Protein AF-A0A6C8GTR0-F1 (afdb_monomer_lite)

Secondary structure (DSSP, 8-state):
-HHHHHHHHHS--S--------HHHHHHH-SEEEEE-GGG-EEEEES-HHHHHHHHHHHH-GGGGS-----PPP---

pLDDT: mean 80.17, std 11.3, range [54.12, 91.38]

InterPro domains:
  IPR022374 Energy-dependent translational throttle protein EttA [PTHR43858] (1-76)
  IPR027417 P-loop containing nucleoside triphosphate hydrolase [G3DSA:3.40.50.300] (1-77)
  IPR027417 P-loop containing nucleoside triphosphate hydrolase [SSF52540] (2-65)

Organism: NCBI:txid913083

Structure (mmCIF, N/CA/C/O backbone):
data_AF-A0A6C8GTR0-F1
#
_entry.id   AF-A0A6C8GTR0-F1
#
loop_
_atom_site.group_PDB
_atom_site.id
_atom_site.type_symbol
_atom_site.label_atom_id
_atom_site.label_alt_id
_atom_site.label_comp_id
_atom_site.label_asym_id
_atom_site.label_entity_id
_atom_site.label_seq_id
_atom_site.pdbx_PDB_ins_code
_atom_site.Cartn_x
_atom_site.Cartn_y
_atom_site.Cartn_z
_atom_site.occupancy
_atom_site.B_iso_or_equiv
_atom_site.auth_seq_id
_atom_site.auth_comp_id
_atom_site.auth_asym_id
_atom_site.auth_atom_id
_atom_site.pdbx_PDB_model_num
ATOM 1 N N . THR A 1 1 ? 20.800 1.176 -4.564 1.00 65.44 1 THR A N 1
ATOM 2 C CA . THR A 1 1 ? 20.325 -0.206 -4.336 1.00 65.44 1 THR A CA 1
ATOM 3 C C . THR A 1 1 ? 18.805 -0.278 -4.279 1.00 65.44 1 THR A C 1
ATOM 5 O O . THR A 1 1 ? 18.256 -1.110 -4.979 1.00 65.44 1 THR A O 1
ATOM 8 N N . LEU A 1 2 ? 18.112 0.628 -3.576 1.00 71.81 2 LEU A N 1
ATOM 9 C CA . LEU A 1 2 ? 16.637 0.641 -3.470 1.00 71.81 2 LEU A CA 1
ATOM 10 C C . LEU A 1 2 ? 15.898 0.801 -4.819 1.00 71.81 2 LEU A C 1
ATOM 12 O O . LEU A 1 2 ? 14.990 0.037 -5.116 1.00 71.81 2 LEU A O 1
ATOM 16 N N . ARG A 1 3 ? 16.396 1.671 -5.709 1.00 77.44 3 A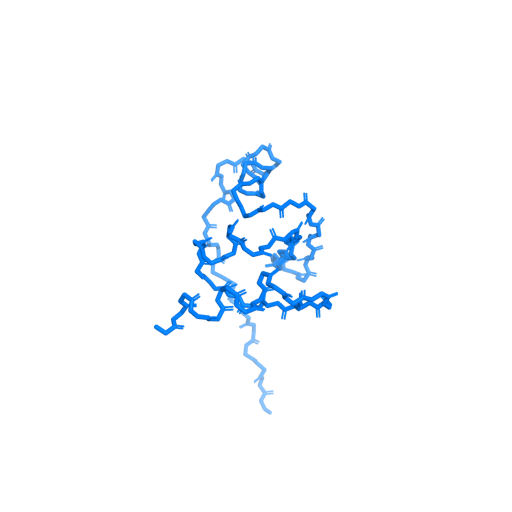RG A N 1
ATOM 17 C CA . ARG A 1 3 ? 15.852 1.833 -7.074 1.00 77.44 3 ARG A CA 1
ATOM 18 C C . ARG A 1 3 ? 15.858 0.559 -7.926 1.00 77.44 3 ARG A C 1
ATOM 20 O O . ARG A 1 3 ? 14.995 0.393 -8.775 1.00 77.44 3 ARG A O 1
ATOM 27 N N . ALA A 1 4 ? 16.844 -0.320 -7.736 1.00 81.44 4 ALA A N 1
ATOM 28 C CA . ALA A 1 4 ? 16.903 -1.567 -8.497 1.00 81.44 4 ALA A CA 1
ATOM 29 C C . ALA A 1 4 ? 15.788 -2.529 -8.061 1.00 81.44 4 ALA A C 1
ATOM 31 O O . ALA A 1 4 ? 15.220 -3.222 -8.895 1.00 81.44 4 ALA A O 1
ATOM 32 N N . LEU A 1 5 ? 15.450 -2.520 -6.767 1.00 80.38 5 LEU A N 1
ATOM 33 C CA . LEU A 1 5 ? 14.335 -3.290 -6.226 1.00 80.38 5 LEU A CA 1
ATOM 34 C C . LEU A 1 5 ? 12.986 -2.721 -6.685 1.00 80.38 5 LEU A C 1
ATOM 36 O O . LEU A 1 5 ? 12.121 -3.493 -7.074 1.00 80.38 5 LEU A O 1
ATOM 40 N N . GLU A 1 6 ? 12.823 -1.393 -6.689 1.00 84.12 6 GLU A N 1
ATOM 41 C CA . GLU A 1 6 ? 11.619 -0.733 -7.226 1.00 84.12 6 GLU A CA 1
ATOM 42 C C . GLU A 1 6 ? 11.350 -1.151 -8.677 1.00 84.12 6 GLU A C 1
ATOM 44 O O . GLU A 1 6 ? 10.259 -1.619 -8.990 1.00 84.12 6 GLU A O 1
ATOM 49 N N . ASN A 1 7 ? 12.359 -1.048 -9.547 1.00 85.06 7 ASN A N 1
ATOM 50 C CA . ASN A 1 7 ? 12.210 -1.407 -10.957 1.00 85.06 7 ASN A CA 1
ATOM 51 C C . ASN A 1 7 ? 11.909 -2.900 -11.142 1.00 85.06 7 ASN A C 1
ATOM 53 O O . ASN A 1 7 ? 11.033 -3.255 -11.924 1.00 85.06 7 ASN A O 1
ATOM 57 N N . ALA A 1 8 ? 12.588 -3.772 -10.391 1.00 86.25 8 ALA A N 1
ATOM 58 C CA . ALA A 1 8 ? 12.341 -5.210 -10.457 1.00 86.25 8 ALA A CA 1
ATOM 59 C C . ALA A 1 8 ? 10.913 -5.578 -10.021 1.00 86.25 8 ALA A C 1
ATOM 61 O O . ALA A 1 8 ? 10.320 -6.486 -10.594 1.00 86.25 8 ALA A O 1
ATOM 62 N N . LEU A 1 9 ? 10.356 -4.879 -9.025 1.00 86.56 9 LEU A N 1
ATOM 63 C CA . LEU A 1 9 ? 8.980 -5.095 -8.573 1.00 86.56 9 LEU A CA 1
ATOM 64 C C . LEU A 1 9 ? 7.946 -4.552 -9.564 1.00 86.56 9 LEU A C 1
ATOM 66 O O . LEU A 1 9 ? 6.902 -5.170 -9.725 1.00 86.56 9 LEU A O 1
ATOM 70 N N . LEU A 1 10 ? 8.237 -3.445 -10.252 1.00 86.12 10 LEU A N 1
ATOM 71 C CA . LEU A 1 10 ? 7.363 -2.904 -11.299 1.00 86.12 10 LEU A CA 1
ATOM 72 C C . LEU A 1 10 ? 7.294 -3.806 -12.538 1.00 86.12 10 LE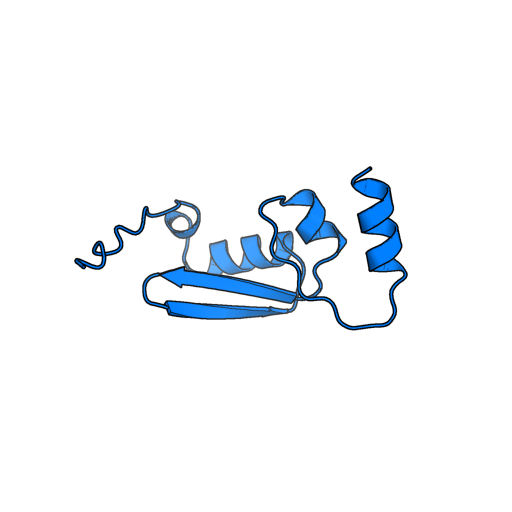U A C 1
ATOM 74 O O . LEU A 1 10 ? 6.248 -3.900 -13.173 1.00 86.12 10 LEU A O 1
ATOM 78 N N . GLU A 1 11 ? 8.395 -4.471 -12.884 1.00 89.38 11 GLU A N 1
ATOM 79 C CA . GLU A 1 11 ? 8.452 -5.408 -14.013 1.00 89.38 11 GLU A CA 1
ATOM 80 C C . GLU A 1 11 ? 7.943 -6.814 -13.657 1.00 89.38 11 GLU A C 1
ATOM 82 O O . GLU A 1 11 ? 7.774 -7.655 -14.541 1.00 89.38 11 GLU A O 1
ATOM 87 N N . PHE A 1 12 ? 7.699 -7.098 -12.374 1.00 89.94 12 PHE A N 1
ATOM 88 C CA . PHE A 1 12 ? 7.275 -8.414 -11.917 1.00 89.94 12 PHE A CA 1
ATOM 89 C C . PHE A 1 12 ? 5.777 -8.642 -12.195 1.00 89.94 12 PHE A C 1
ATOM 91 O O . PHE A 1 12 ? 4.938 -7.969 -11.602 1.00 89.94 12 PHE A O 1
ATOM 98 N N . PRO A 1 13 ? 5.397 -9.633 -13.026 1.00 88.75 13 PRO A N 1
ATOM 99 C CA . PRO A 1 13 ? 3.997 -9.868 -13.394 1.00 88.75 13 PRO A CA 1
ATOM 100 C C . PRO A 1 13 ? 3.201 -10.661 -12.339 1.00 88.75 13 PRO A C 1
ATOM 102 O O . PRO A 1 13 ? 2.081 -11.092 -12.608 1.00 88.75 13 PRO A O 1
ATOM 105 N N . GLY A 1 14 ? 3.786 -10.932 -11.171 1.00 89.94 14 GLY A N 1
ATOM 106 C CA . GLY A 1 14 ? 3.135 -11.676 -10.096 1.00 89.94 14 GLY A CA 1
ATOM 107 C C . GLY A 1 14 ? 2.520 -10.775 -9.027 1.00 89.94 14 GLY A C 1
ATOM 108 O O . GLY A 1 14 ? 2.541 -9.551 -9.106 1.00 89.94 14 GLY A O 1
ATOM 109 N N . CYS A 1 15 ? 1.993 -11.401 -7.978 1.00 88.19 15 CYS A N 1
ATOM 110 C CA . CYS A 1 15 ? 1.510 -10.688 -6.802 1.00 88.19 15 CYS A CA 1
ATOM 111 C C . CYS A 1 15 ? 2.640 -10.536 -5.780 1.00 88.19 15 CYS A C 1
ATOM 113 O O . CYS A 1 15 ? 3.333 -11.506 -5.468 1.00 88.19 15 CYS A O 1
ATOM 115 N N . ALA A 1 16 ? 2.791 -9.338 -5.220 1.00 87.56 16 ALA A N 1
ATOM 116 C CA . ALA A 1 16 ? 3.719 -9.065 -4.132 1.00 87.56 16 ALA A CA 1
ATOM 117 C C . ALA A 1 16 ? 2.979 -8.387 -2.976 1.00 87.56 16 ALA A C 1
ATOM 119 O O . ALA A 1 16 ? 2.201 -7.460 -3.183 1.00 87.56 16 ALA A O 1
ATOM 120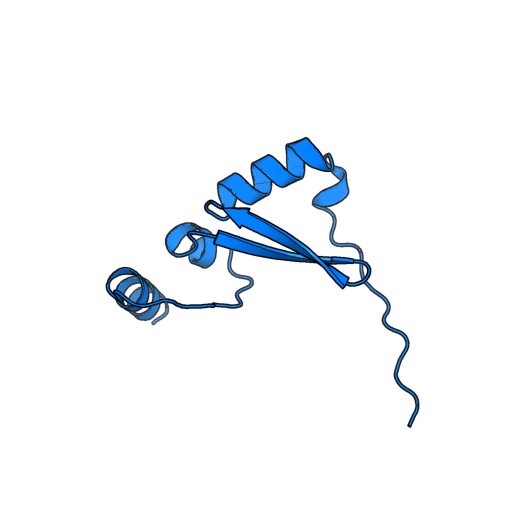 N N . MET A 1 17 ? 3.244 -8.843 -1.752 1.00 89.31 17 MET A N 1
ATOM 121 C CA . MET A 1 17 ? 2.850 -8.148 -0.529 1.00 89.31 17 MET A CA 1
ATOM 122 C C . MET A 1 17 ? 4.113 -7.605 0.124 1.00 89.31 17 MET A C 1
ATOM 124 O O . MET A 1 17 ? 5.031 -8.371 0.422 1.00 89.31 17 MET A O 1
ATOM 128 N N . VAL A 1 18 ? 4.172 -6.290 0.332 1.00 88.75 18 VAL A N 1
ATOM 129 C CA . VAL A 1 18 ? 5.361 -5.626 0.870 1.00 88.75 18 VAL A CA 1
ATOM 130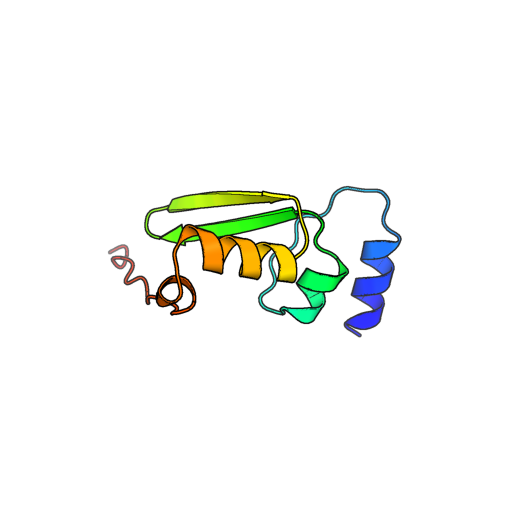 C C . VAL A 1 18 ? 4.985 -4.790 2.082 1.00 88.75 18 VAL A C 1
ATOM 132 O O . VAL A 1 18 ? 4.082 -3.963 2.023 1.00 88.75 18 VAL A O 1
ATOM 135 N N . ILE A 1 19 ? 5.707 -4.999 3.183 1.00 89.88 19 ILE A N 1
ATOM 136 C CA . ILE A 1 19 ? 5.595 -4.185 4.393 1.00 89.88 19 ILE A CA 1
ATOM 137 C C . ILE A 1 19 ? 6.731 -3.165 4.351 1.00 89.88 19 ILE A C 1
ATOM 139 O O . ILE A 1 19 ? 7.904 -3.538 4.382 1.00 89.88 19 ILE A O 1
ATOM 143 N N . SER A 1 20 ? 6.389 -1.881 4.262 1.00 87.12 20 SER A N 1
ATOM 144 C CA . SER A 1 20 ? 7.360 -0.786 4.256 1.00 87.12 20 SER A CA 1
ATOM 145 C C . SER A 1 20 ? 6.844 0.407 5.054 1.00 87.12 20 SER A C 1
ATOM 147 O O . SER A 1 20 ? 5.641 0.625 5.162 1.00 87.12 20 SER A O 1
ATOM 149 N N . HIS A 1 21 ? 7.775 1.187 5.600 1.00 86.19 21 HIS A N 1
ATOM 150 C CA . HIS A 1 21 ? 7.498 2.483 6.224 1.00 86.19 21 HIS A CA 1
ATOM 151 C C . HIS A 1 21 ? 7.941 3.666 5.344 1.00 86.19 21 HIS A C 1
ATOM 153 O O . HIS A 1 21 ? 7.767 4.819 5.738 1.00 86.19 21 HIS A O 1
ATOM 159 N N . ASP A 1 22 ? 8.525 3.404 4.169 1.00 88.44 22 ASP A N 1
ATOM 160 C CA . ASP A 1 22 ? 8.934 4.446 3.226 1.00 88.44 22 ASP A CA 1
ATOM 161 C C . ASP A 1 22 ? 7.763 4.831 2.314 1.00 88.44 22 ASP A C 1
ATOM 163 O O . ASP A 1 22 ? 7.315 4.045 1.476 1.00 88.44 22 ASP A O 1
ATOM 167 N N . ARG A 1 23 ? 7.287 6.066 2.483 1.00 85.44 23 ARG A N 1
ATOM 168 C CA . ARG A 1 23 ? 6.154 6.623 1.735 1.00 85.44 23 ARG A CA 1
ATOM 169 C C . ARG A 1 23 ? 6.434 6.678 0.237 1.00 85.44 23 ARG A C 1
ATOM 171 O O . ARG A 1 23 ? 5.556 6.339 -0.541 1.00 85.44 23 ARG A O 1
ATOM 178 N N . TRP A 1 24 ? 7.648 7.056 -0.169 1.00 86.62 24 TRP A N 1
ATOM 179 C CA . TRP A 1 24 ? 8.004 7.193 -1.586 1.00 86.62 24 TRP A CA 1
ATOM 180 C C . TRP A 1 24 ? 8.056 5.845 -2.295 1.00 86.62 24 TRP A C 1
ATOM 182 O O . TRP A 1 24 ? 7.719 5.747 -3.471 1.00 86.62 24 TRP A O 1
ATOM 192 N N . PHE A 1 25 ? 8.482 4.810 -1.575 1.00 87.12 25 PHE A N 1
ATOM 193 C CA . PHE A 1 25 ? 8.485 3.449 -2.085 1.00 87.12 25 PHE A CA 1
ATOM 194 C C . PHE A 1 25 ? 7.052 2.938 -2.268 1.00 87.12 25 PHE A C 1
ATOM 196 O O . PHE A 1 25 ? 6.703 2.480 -3.353 1.00 87.12 25 PHE A O 1
ATOM 203 N N . LEU A 1 26 ? 6.208 3.074 -1.237 1.00 87.69 26 LEU A N 1
ATOM 204 C CA . LEU A 1 26 ? 4.806 2.655 -1.302 1.00 87.69 26 LEU A CA 1
ATOM 205 C C . LEU A 1 26 ? 4.038 3.403 -2.391 1.00 87.69 26 LEU A C 1
ATOM 207 O O . LEU A 1 26 ? 3.324 2.774 -3.156 1.00 87.69 26 LEU A O 1
ATOM 211 N N . ASP A 1 27 ? 4.232 4.711 -2.524 1.00 88.44 27 ASP A N 1
ATOM 212 C CA . ASP A 1 27 ? 3.540 5.513 -3.538 1.00 88.44 27 ASP A CA 1
ATOM 213 C C . ASP A 1 27 ? 3.859 5.074 -4.978 1.00 88.44 27 ASP A C 1
ATOM 215 O O . ASP A 1 27 ? 3.029 5.198 -5.872 1.00 88.44 27 ASP A O 1
ATOM 219 N N . ARG A 1 28 ? 5.052 4.507 -5.205 1.00 86.44 28 ARG A N 1
ATOM 220 C CA . ARG A 1 28 ? 5.491 4.038 -6.527 1.00 86.44 28 ARG A CA 1
ATOM 221 C C . ARG A 1 28 ? 5.022 2.637 -6.888 1.00 86.44 28 ARG A C 1
ATOM 223 O O . ARG A 1 28 ? 4.797 2.382 -8.066 1.00 86.44 28 ARG A O 1
ATOM 230 N N . ILE A 1 29 ? 4.972 1.721 -5.919 1.00 88.00 29 ILE A N 1
ATOM 231 C CA . ILE A 1 29 ? 4.717 0.297 -6.191 1.00 88.00 29 ILE A CA 1
ATOM 232 C C . ILE A 1 29 ? 3.349 -0.188 -5.707 1.00 88.00 29 ILE A C 1
ATOM 234 O O . ILE A 1 29 ? 2.878 -1.226 -6.168 1.00 88.00 29 ILE A O 1
ATOM 238 N N . ALA A 1 30 ? 2.725 0.502 -4.749 1.00 88.75 30 ALA A N 1
ATOM 239 C CA . ALA A 1 30 ? 1.489 0.034 -4.146 1.00 88.75 30 ALA A CA 1
ATOM 240 C C . ALA A 1 30 ? 0.308 0.316 -5.072 1.00 88.75 30 ALA A C 1
ATOM 242 O O . ALA A 1 30 ? 0.031 1.456 -5.436 1.00 88.75 30 ALA A O 1
ATOM 243 N N . THR A 1 31 ? -0.409 -0.749 -5.409 1.00 88.31 31 THR A N 1
ATOM 244 C CA . THR A 1 31 ? -1.732 -0.685 -6.042 1.00 88.31 31 THR A CA 1
ATOM 245 C C . THR A 1 31 ? -2.853 -0.802 -5.014 1.00 88.31 31 THR A C 1
ATOM 247 O O . THR A 1 31 ? -3.983 -0.416 -5.287 1.00 88.31 31 THR A O 1
ATOM 250 N N . HIS A 1 32 ? -2.541 -1.360 -3.843 1.00 90.81 32 HIS A N 1
ATOM 251 C CA . HIS A 1 32 ? -3.456 -1.541 -2.728 1.00 90.81 32 HIS A CA 1
ATOM 252 C C . HIS A 1 32 ? -2.713 -1.299 -1.416 1.00 90.81 32 HIS A C 1
ATOM 254 O O . HIS A 1 32 ? -1.539 -1.661 -1.276 1.00 90.81 32 HIS A O 1
ATOM 260 N N . ILE A 1 33 ? -3.420 -0.747 -0.437 1.00 91.38 33 ILE A N 1
ATOM 261 C CA . ILE A 1 33 ? -2.927 -0.494 0.911 1.00 91.38 33 ILE A CA 1
ATOM 262 C C . ILE A 1 33 ? -3.719 -1.346 1.900 1.00 91.38 33 ILE A C 1
ATOM 264 O O . ILE A 1 33 ? -4.947 -1.321 1.936 1.00 91.38 33 ILE A O 1
ATOM 268 N N . LEU A 1 34 ? -2.988 -2.092 2.725 1.00 89.94 34 LEU A N 1
ATOM 269 C CA . LEU A 1 34 ? -3.510 -2.709 3.940 1.00 89.94 34 LEU A CA 1
ATOM 270 C C . LEU A 1 34 ? -3.042 -1.873 5.130 1.00 89.94 34 LEU A C 1
ATOM 272 O O . LEU A 1 34 ? -1.865 -1.932 5.491 1.00 89.94 34 LEU A O 1
ATOM 276 N N . ASP A 1 35 ? -3.949 -1.101 5.729 1.00 88.38 35 ASP A N 1
ATOM 277 C CA . ASP A 1 35 ? -3.652 -0.340 6.944 1.00 88.38 35 ASP A CA 1
ATOM 278 C C . ASP A 1 35 ? -4.075 -1.127 8.184 1.00 88.38 35 ASP A C 1
ATOM 280 O O . ASP A 1 35 ? -5.251 -1.440 8.380 1.00 88.38 35 ASP A O 1
ATOM 284 N N . TYR A 1 36 ? -3.097 -1.431 9.032 1.00 85.62 36 TYR A N 1
ATOM 285 C CA . TYR A 1 36 ? -3.319 -2.036 10.338 1.00 85.62 36 TYR A CA 1
ATOM 286 C C . TYR A 1 36 ? -3.494 -0.925 11.372 1.00 85.62 36 TYR A C 1
ATOM 288 O O . TYR A 1 36 ? -2.533 -0.267 11.771 1.00 85.62 36 TYR A O 1
ATOM 296 N N . GLN A 1 37 ? -4.731 -0.744 11.820 1.00 80.88 37 GLN A N 1
ATOM 297 C CA . GLN A 1 37 ? -5.119 0.248 12.815 1.00 80.88 37 GLN A CA 1
ATOM 298 C C . GLN A 1 37 ? -5.198 -0.365 14.225 1.00 80.88 37 GLN A C 1
ATOM 300 O O . GLN A 1 37 ? -4.911 -1.544 14.460 1.00 80.88 37 GLN A O 1
ATOM 305 N N . ASP A 1 38 ? -5.587 0.472 15.186 1.00 77.81 38 ASP A N 1
ATOM 306 C CA . ASP A 1 38 ? -5.798 0.083 16.576 1.00 77.81 38 ASP A CA 1
ATOM 307 C C . ASP A 1 38 ? -6.816 -1.064 16.716 1.00 77.81 38 ASP A C 1
ATOM 309 O O . ASP A 1 38 ? -7.722 -1.244 15.900 1.00 77.81 38 ASP A O 1
ATOM 313 N N . GLU A 1 39 ? -6.674 -1.839 17.795 1.00 79.25 39 GLU A N 1
ATOM 314 C CA . GLU A 1 39 ? -7.609 -2.909 18.187 1.00 79.25 39 GLU A CA 1
ATOM 315 C C . GLU A 1 39 ? -7.780 -4.040 17.153 1.00 79.25 39 GLU A C 1
ATOM 317 O O . GLU A 1 39 ? -8.759 -4.782 17.191 1.00 79.25 39 GLU A O 1
ATOM 322 N N . GLY A 1 40 ? -6.811 -4.214 16.248 1.00 78.44 40 GLY A N 1
ATOM 323 C CA . GLY A 1 40 ? -6.855 -5.268 15.230 1.00 78.44 40 GLY A CA 1
ATOM 324 C C . GLY A 1 40 ? -7.778 -4.947 14.055 1.00 78.44 40 GLY A C 1
ATOM 325 O O . GLY A 1 40 ? -8.132 -5.847 13.294 1.00 78.44 40 GLY A O 1
ATOM 326 N N . LYS A 1 41 ? -8.164 -3.677 13.891 1.00 80.69 41 LYS A N 1
ATOM 327 C CA . LYS A 1 41 ? -8.866 -3.214 12.695 1.00 80.69 41 LYS A CA 1
ATOM 328 C C . LYS A 1 41 ? -7.897 -3.196 11.518 1.00 80.69 41 LYS A C 1
ATOM 330 O O . LYS A 1 41 ? -6.816 -2.622 11.612 1.00 80.69 41 LYS A O 1
ATOM 335 N N . VAL A 1 42 ? -8.293 -3.824 10.416 1.00 86.06 42 VAL A N 1
ATOM 336 C CA . VAL A 1 42 ? -7.532 -3.821 9.165 1.00 86.06 42 VAL A CA 1
ATOM 337 C C . VAL A 1 42 ? -8.415 -3.226 8.087 1.00 86.06 42 VAL A C 1
ATOM 339 O O . VAL A 1 42 ? -9.520 -3.716 7.857 1.00 86.06 42 VAL A O 1
ATOM 342 N N . GLU A 1 43 ? -7.933 -2.167 7.451 1.00 86.56 43 GLU A N 1
ATOM 343 C CA . GLU A 1 43 ? -8.621 -1.506 6.349 1.00 86.56 43 GLU A CA 1
ATOM 344 C C . GLU A 1 43 ? -7.897 -1.824 5.041 1.00 86.56 43 GLU A C 1
ATOM 346 O O . GLU A 1 43 ? -6.674 -1.708 4.950 1.00 86.56 43 GLU A O 1
ATOM 351 N N . PHE A 1 44 ? -8.659 -2.273 4.044 1.00 89.88 44 PHE A N 1
ATOM 352 C CA . PHE A 1 44 ? -8.154 -2.543 2.705 1.00 89.88 44 PHE A CA 1
ATOM 353 C C . PHE A 1 44 ? -8.610 -1.431 1.773 1.00 89.88 44 PHE A C 1
ATOM 355 O O . PHE A 1 44 ? -9.809 -1.198 1.621 1.00 89.88 44 PHE A O 1
ATOM 362 N N . PHE A 1 45 ? -7.644 -0.757 1.164 1.00 90.00 45 PHE A N 1
ATOM 363 C CA . PHE A 1 45 ? -7.864 0.349 0.252 1.00 90.00 45 PHE A CA 1
ATOM 364 C C . PHE A 1 45 ? -7.235 0.034 -1.103 1.00 90.00 45 PHE A C 1
ATOM 366 O O . PHE A 1 45 ? -6.099 -0.434 -1.173 1.00 90.00 45 PHE A O 1
ATOM 373 N N . GLU A 1 46 ? -7.974 0.288 -2.177 1.00 89.75 46 GLU A N 1
ATOM 374 C CA . GLU A 1 46 ? -7.488 0.172 -3.552 1.00 89.75 46 GLU A CA 1
ATOM 375 C C . GLU A 1 46 ? -7.007 1.547 -4.017 1.00 89.75 46 GLU A C 1
ATOM 377 O O . GLU A 1 46 ? -7.785 2.499 -4.056 1.00 89.75 46 GLU A O 1
ATOM 382 N N . GLY A 1 47 ? -5.715 1.649 -4.317 1.00 88.94 47 GLY A N 1
ATOM 383 C CA . GLY A 1 47 ? -5.050 2.899 -4.662 1.00 88.94 47 GLY A CA 1
ATOM 384 C C . GLY A 1 47 ? -3.627 2.986 -4.119 1.00 88.94 47 GLY A C 1
ATOM 385 O O . GLY A 1 47 ? -3.135 2.101 -3.408 1.00 88.94 47 GLY A O 1
ATOM 386 N N . ASN A 1 48 ? -2.956 4.078 -4.474 1.00 87.31 48 ASN A N 1
ATOM 387 C CA . ASN A 1 48 ? -1.600 4.361 -4.007 1.00 87.31 48 ASN A CA 1
ATOM 388 C C . ASN A 1 48 ? -1.597 4.943 -2.577 1.00 87.31 48 ASN A C 1
ATOM 390 O O . ASN A 1 48 ? -2.635 5.159 -1.943 1.00 87.31 48 ASN A O 1
ATOM 394 N N . PHE A 1 49 ? -0.402 5.196 -2.039 1.00 87.69 49 PHE A N 1
ATOM 395 C CA . PHE A 1 49 ? -0.256 5.722 -0.682 1.00 87.69 49 PHE A CA 1
ATOM 396 C C . PHE A 1 49 ? -0.814 7.148 -0.539 1.00 87.69 49 PHE A C 1
ATOM 398 O O . PHE A 1 49 ? -1.438 7.466 0.473 1.00 87.69 49 PHE A O 1
ATOM 405 N N . THR A 1 50 ? -0.617 8.003 -1.543 1.00 88.19 50 THR A N 1
ATOM 406 C CA . THR A 1 50 ? -1.128 9.382 -1.528 1.00 88.19 50 THR A CA 1
ATOM 407 C C . THR A 1 50 ? -2.658 9.432 -1.504 1.00 88.19 50 THR A C 1
ATOM 409 O O . THR A 1 50 ? -3.246 10.136 -0.683 1.00 88.19 50 THR A O 1
ATOM 412 N N . GLU A 1 51 ? -3.313 8.639 -2.348 1.00 88.94 51 GLU A N 1
ATOM 413 C CA . GLU A 1 51 ? -4.769 8.479 -2.394 1.00 88.94 51 GLU A CA 1
ATOM 414 C C . GLU A 1 51 ? -5.303 7.938 -1.068 1.00 88.94 51 GLU A C 1
ATOM 416 O O . GLU A 1 51 ? -6.310 8.433 -0.554 1.00 88.94 51 GLU A O 1
ATOM 421 N N . TYR A 1 52 ? -4.587 6.981 -0.471 1.00 88.50 52 TYR A N 1
ATOM 422 C CA . TYR A 1 52 ? -4.915 6.474 0.853 1.00 88.50 52 TYR A CA 1
ATOM 423 C C . TYR A 1 52 ? -4.835 7.568 1.928 1.00 88.50 52 TYR A C 1
ATOM 425 O O . TYR A 1 52 ? -5.744 7.691 2.750 1.00 88.50 52 TYR A O 1
ATOM 433 N N . GLU A 1 53 ? -3.793 8.407 1.926 1.00 85.38 53 GLU A N 1
ATOM 434 C CA . GLU A 1 53 ? -3.696 9.531 2.865 1.00 85.38 53 GLU A CA 1
ATOM 435 C C . GLU A 1 53 ? -4.844 10.534 2.693 1.00 85.38 53 GLU A C 1
ATOM 437 O O . GLU A 1 53 ? -5.372 11.041 3.687 1.00 85.38 53 GLU A O 1
ATOM 442 N N . GLU A 1 54 ? -5.242 10.842 1.457 1.00 88.06 54 GLU A N 1
ATOM 443 C CA . GLU A 1 54 ? -6.380 11.724 1.189 1.00 88.06 54 GLU A CA 1
ATOM 444 C C . GLU A 1 54 ? -7.699 11.123 1.669 1.00 88.06 54 GLU A C 1
ATOM 446 O O . GLU A 1 54 ? -8.493 11.812 2.319 1.00 88.06 54 GLU A O 1
ATOM 451 N N . TYR A 1 55 ? -7.920 9.839 1.391 1.00 87.44 55 TYR A N 1
ATOM 452 C CA . TYR A 1 55 ? -9.073 9.099 1.885 1.00 87.44 55 TYR A CA 1
ATOM 453 C C . TYR A 1 55 ? -9.101 9.102 3.418 1.00 87.44 55 TYR A C 1
ATOM 455 O O . TYR A 1 55 ? -10.102 9.497 4.015 1.00 87.44 55 TYR A O 1
ATOM 463 N N . LYS A 1 56 ? -7.978 8.790 4.074 1.00 84.25 56 LYS A N 1
ATOM 464 C CA . LYS A 1 56 ? -7.870 8.772 5.538 1.00 84.25 56 LYS A CA 1
ATOM 465 C C . LYS A 1 56 ? -8.162 10.143 6.151 1.00 84.25 56 LYS A C 1
ATOM 467 O O . LYS A 1 56 ? -8.899 10.228 7.134 1.00 84.25 56 LYS A O 1
ATOM 472 N N . LYS A 1 57 ? -7.658 11.224 5.540 1.00 84.94 57 LYS A N 1
ATOM 473 C CA . LYS A 1 57 ? -7.956 12.612 5.946 1.00 84.94 57 LYS A CA 1
ATOM 474 C C . LYS A 1 57 ? -9.441 12.948 5.824 1.00 84.94 57 LYS A C 1
ATOM 476 O O . LYS A 1 57 ? -9.966 13.646 6.688 1.00 84.94 57 LYS A O 1
ATOM 481 N N . ARG A 1 58 ? -10.118 12.477 4.771 1.00 84.06 58 ARG A N 1
ATOM 482 C CA . ARG A 1 58 ? -11.561 12.703 4.572 1.00 84.06 58 ARG A CA 1
ATOM 483 C C . ARG A 1 58 ? -12.410 11.903 5.557 1.00 84.06 58 ARG A C 1
ATOM 485 O O . ARG A 1 58 ? -13.382 12.441 6.075 1.00 84.06 58 ARG A O 1
ATOM 492 N N . THR A 1 59 ? -12.043 10.651 5.816 1.00 79.38 59 THR A N 1
ATOM 493 C CA . THR A 1 59 ? -12.875 9.712 6.579 1.00 79.38 59 THR A CA 1
ATOM 494 C C . THR A 1 59 ? -12.718 9.872 8.090 1.00 79.38 59 THR A C 1
ATOM 496 O O . THR A 1 59 ? -13.721 9.903 8.799 1.00 79.38 59 THR A O 1
ATOM 499 N N . LEU A 1 60 ? -11.489 10.002 8.603 1.00 74.44 60 LEU A N 1
ATOM 500 C CA . LEU A 1 60 ? -11.242 10.120 10.048 1.00 74.44 60 LEU A CA 1
ATOM 501 C C . LEU A 1 60 ? -10.892 11.552 10.508 1.00 74.44 60 LEU A C 1
ATOM 503 O O . LEU A 1 60 ? -10.745 11.793 11.706 1.00 74.44 60 LEU A O 1
ATOM 507 N N . GLY A 1 61 ? -10.764 12.513 9.589 1.00 70.94 61 GLY A N 1
ATOM 508 C CA . GLY A 1 61 ? -10.367 13.885 9.913 1.00 70.94 61 GLY A CA 1
ATOM 509 C C . GLY A 1 61 ? -8.872 14.039 10.236 1.00 70.94 61 GLY A C 1
ATOM 510 O O . GLY A 1 61 ? -8.081 13.099 10.152 1.00 70.94 61 GLY A O 1
ATOM 511 N N . ALA A 1 62 ? -8.459 15.259 10.600 1.00 63.72 62 ALA A N 1
ATOM 512 C CA . ALA A 1 62 ? -7.046 15.606 10.815 1.00 63.72 62 ALA A CA 1
ATOM 513 C C . ALA A 1 62 ? -6.385 14.854 11.990 1.00 63.72 62 ALA A C 1
ATOM 515 O O . ALA A 1 62 ? -5.172 14.654 11.984 1.00 63.72 62 ALA A O 1
ATOM 516 N N . GLU A 1 63 ? -7.173 14.389 12.964 1.00 61.25 63 GLU A N 1
ATOM 517 C CA . GLU A 1 63 ? -6.689 13.665 14.150 1.00 61.25 63 GLU A CA 1
ATOM 518 C C . GLU A 1 63 ? -6.170 12.250 13.837 1.00 61.25 63 GLU A C 1
ATOM 520 O O . GLU A 1 63 ? -5.488 11.641 14.660 1.00 61.25 63 GLU A O 1
ATOM 525 N N . ALA A 1 64 ? -6.457 11.714 12.648 1.00 58.78 64 ALA A N 1
ATOM 526 C CA . ALA A 1 64 ? -6.034 10.373 12.240 1.00 58.78 64 ALA A CA 1
ATOM 527 C C . ALA A 1 64 ? -4.604 10.292 11.701 1.00 58.78 64 ALA A C 1
ATOM 529 O O . ALA A 1 64 ? -4.070 9.192 11.538 1.00 58.78 64 ALA A O 1
ATOM 530 N N . LEU A 1 65 ? -3.990 11.441 11.399 1.00 58.47 65 LEU A N 1
ATOM 531 C CA . LEU A 1 65 ? -2.571 11.504 11.054 1.00 58.47 65 LEU A CA 1
ATOM 532 C C . LEU A 1 65 ? -1.664 11.443 12.282 1.00 58.47 65 LEU A C 1
ATOM 534 O O . LEU A 1 65 ? -0.462 11.226 12.124 1.00 58.47 65 LEU A O 1
ATOM 538 N N . GLU A 1 66 ? -2.206 11.625 13.487 1.00 60.19 66 GLU A N 1
ATOM 539 C CA . GLU A 1 66 ? -1.412 11.523 14.702 1.00 60.19 66 GLU A CA 1
ATOM 540 C C . GLU A 1 66 ? -1.209 10.051 15.087 1.00 60.19 66 GLU A C 1
ATOM 542 O O . GLU A 1 66 ? -2.174 9.345 15.395 1.00 60.19 66 GLU A O 1
ATOM 547 N N . PRO A 1 67 ? 0.043 9.555 15.105 1.00 59.56 67 PRO A N 1
ATOM 548 C CA . PRO A 1 67 ? 0.314 8.188 15.515 1.00 59.56 67 PRO A CA 1
ATOM 549 C C . PRO A 1 67 ? 0.035 8.037 17.015 1.00 59.56 67 PRO A C 1
ATOM 551 O O . PRO A 1 67 ? 0.825 8.463 17.864 1.00 59.56 67 PRO A O 1
ATOM 554 N N . LYS A 1 68 ? -1.084 7.395 17.362 1.00 59.94 68 LYS A N 1
ATOM 555 C CA . LYS A 1 68 ? -1.391 7.031 18.748 1.00 59.94 68 LYS A CA 1
ATOM 556 C C . LYS A 1 68 ? -0.546 5.826 19.143 1.00 59.94 68 LYS A C 1
ATOM 558 O O . LYS A 1 68 ? -0.513 4.790 18.486 1.00 59.94 68 LYS A O 1
ATOM 563 N N . ARG A 1 69 ? 0.217 5.978 20.225 1.00 54.12 69 ARG A N 1
ATOM 564 C CA . ARG A 1 69 ? 1.153 4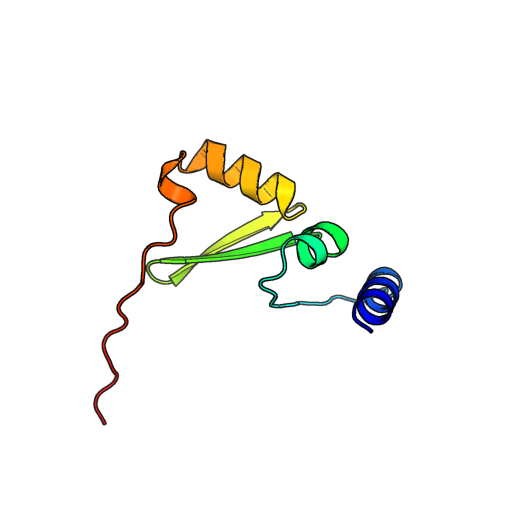.949 20.684 1.00 54.12 69 ARG A CA 1
ATOM 565 C C . ARG A 1 69 ? 0.380 3.828 21.381 1.00 54.12 69 ARG A C 1
ATOM 567 O O . ARG A 1 69 ? -0.036 3.988 22.529 1.00 54.12 69 ARG A O 1
ATOM 574 N N . ILE A 1 70 ? 0.229 2.688 20.714 1.00 59.41 70 ILE A N 1
ATOM 575 C CA . ILE A 1 70 ? -0.433 1.509 21.284 1.00 59.41 70 ILE A CA 1
ATOM 576 C C . ILE A 1 70 ? 0.434 0.927 22.402 1.00 59.41 70 ILE A C 1
ATOM 578 O O . ILE A 1 70 ? 1.562 0.479 22.180 1.00 59.41 70 ILE A O 1
ATOM 582 N N . LYS A 1 71 ? -0.087 0.919 23.631 1.00 57.03 71 LYS A N 1
ATOM 583 C CA . LYS A 1 71 ? 0.519 0.192 24.752 1.00 57.03 71 LYS A CA 1
ATOM 584 C C . LYS A 1 71 ? -0.030 -1.231 24.763 1.00 57.03 71 LYS A C 1
ATOM 586 O O . LYS A 1 71 ? -1.050 -1.498 25.390 1.00 57.03 71 LYS A O 1
ATOM 591 N N . TYR A 1 72 ? 0.655 -2.155 24.099 1.00 59.28 72 TYR A N 1
ATOM 592 C CA . TYR A 1 72 ? 0.354 -3.577 24.257 1.00 59.28 72 TYR A CA 1
ATOM 593 C C . TYR A 1 72 ? 0.666 -4.024 25.693 1.00 59.28 72 TYR A C 1
ATOM 595 O O . TYR A 1 72 ? 1.725 -3.694 26.241 1.00 59.28 72 TYR A O 1
ATOM 603 N N . LYS A 1 73 ? -0.248 -4.780 26.319 1.00 60.59 73 LYS A N 1
ATOM 604 C CA . LYS A 1 73 ? 0.053 -5.471 27.581 1.00 60.59 73 LYS A CA 1
ATOM 605 C C . LYS A 1 73 ? 1.200 -6.444 27.316 1.00 60.59 73 LYS A C 1
ATOM 607 O O . LYS A 1 73 ? 1.104 -7.290 26.432 1.00 60.59 73 LYS A O 1
ATOM 612 N N . ARG A 1 74 ? 2.289 -6.313 28.080 1.00 61.75 74 ARG A N 1
ATOM 613 C CA . ARG A 1 74 ? 3.397 -7.273 28.047 1.00 61.75 74 ARG A CA 1
ATOM 614 C C . ARG A 1 74 ?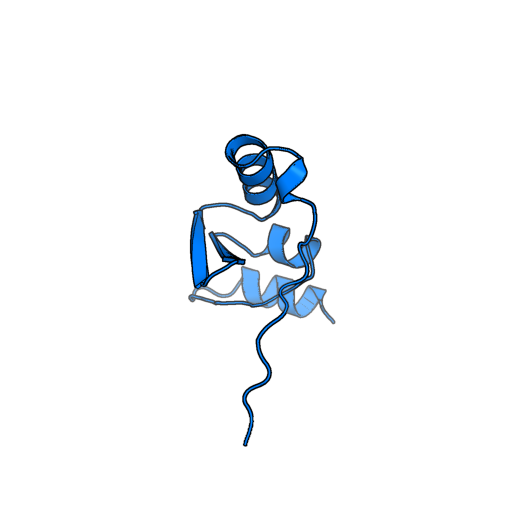 2.837 -8.652 28.383 1.00 61.75 74 ARG A C 1
ATOM 616 O O . ARG A 1 74 ? 2.214 -8.810 29.430 1.00 61.75 74 ARG A O 1
ATOM 623 N N . ILE A 1 75 ? 3.052 -9.620 27.498 1.00 67.19 75 ILE A N 1
ATOM 624 C CA . ILE A 1 75 ? 2.766 -11.025 27.785 1.00 67.19 75 ILE A CA 1
ATOM 625 C C . ILE A 1 75 ? 3.718 -11.423 28.920 1.00 67.19 75 ILE A C 1
ATOM 627 O O . ILE A 1 75 ? 4.938 -11.384 28.749 1.00 67.19 75 ILE A O 1
ATOM 631 N N . ALA A 1 76 ? 3.166 -11.686 30.104 1.00 67.25 76 ALA A N 1
ATOM 632 C CA . ALA A 1 76 ? 3.920 -12.232 31.224 1.00 67.25 76 ALA A CA 1
ATOM 633 C C . ALA A 1 76 ? 4.169 -13.724 30.964 1.00 67.25 76 ALA A C 1
ATOM 635 O O . ALA A 1 76 ? 3.287 -14.410 30.447 1.00 67.25 76 ALA A O 1
ATOM 636 N N . LYS A 1 77 ? 5.393 -14.167 31.260 1.00 55.97 77 LYS A N 1
ATOM 637 C CA . LYS A 1 77 ? 5.861 -15.544 31.084 1.00 55.97 77 LYS A CA 1
ATOM 638 C C . LYS A 1 77 ? 5.270 -16.470 32.141 1.00 55.97 77 LYS A C 1
ATOM 640 O O . LYS A 1 77 ? 5.115 -15.992 33.287 1.00 55.97 77 LYS A O 1
#

Radius of gyration: 15.29 Å; chains: 1; bounding box: 33×31×45 Å

Foldseek 3Di:
DVVVVLVVLVPDPDDDDDDDPDLVSQQSRPQWDWDQDPPRDTDIGGHGSVVVVVVQCVPVNPCSPDDDDDDDDPDDD

Sequence (77 aa):
TLRALENALLEFPGCAMVISHDRWFLDRIATHILDYQDEGKVEFFEGNFTEYEEYKKRTLGAEALEPKRIKYKRIAK